Protein AF-A0A259E5F8-F1 (afdb_monomer)

Sequence (106 aa):
MSNWSGIIGVIVALVILLAALLLSRLFFERGRKWRLSNGAQTIQAEIVDAEFWAAVDASDLSFAKEDYLVCRVRMDQWLIPSGLRTEYLILEVIEHLSPPKQVPLL

pLDDT: mean 84.42, std 13.37, range [33.47, 97.38]

Structure (mmCIF, N/CA/C/O backbone):
data_AF-A0A259E5F8-F1
#
_entry.id   AF-A0A259E5F8-F1
#
loop_
_atom_site.group_PDB
_atom_site.id
_atom_site.type_symbol
_atom_site.label_atom_id
_atom_site.label_alt_id
_atom_site.label_comp_id
_atom_site.label_asym_id
_atom_site.label_entity_id
_atom_site.label_seq_id
_atom_site.pdbx_PDB_ins_code
_atom_site.Cartn_x
_atom_site.Cartn_y
_atom_site.Cartn_z
_atom_site.occupancy
_atom_site.B_iso_or_equiv
_atom_site.auth_seq_id
_atom_site.auth_comp_id
_atom_site.auth_asym_id
_atom_site.auth_atom_id
_atom_site.pdbx_PDB_model_num
ATOM 1 N N . MET A 1 1 ? -9.797 -8.165 -16.984 1.00 33.47 1 MET A N 1
ATOM 2 C CA . MET A 1 1 ? -9.108 -8.245 -18.292 1.00 33.47 1 MET A CA 1
ATOM 3 C C . MET A 1 1 ? -8.424 -6.908 -18.532 1.00 33.47 1 MET A C 1
ATOM 5 O O . MET A 1 1 ? -9.080 -5.965 -18.948 1.00 33.47 1 MET A O 1
ATOM 9 N N . SER A 1 2 ? -7.150 -6.782 -18.164 1.00 41.66 2 SER A N 1
ATOM 10 C CA . SER A 1 2 ? -6.359 -5.576 -18.415 1.00 41.66 2 SER A CA 1
ATOM 11 C C . SER A 1 2 ? -5.724 -5.683 -19.806 1.00 41.66 2 SER A C 1
ATOM 13 O O . SER A 1 2 ? -5.090 -6.678 -20.150 1.00 41.66 2 SER A O 1
ATOM 15 N N . ASN A 1 3 ? -6.013 -4.693 -20.648 1.00 38.75 3 ASN A N 1
ATOM 16 C CA . ASN A 1 3 ? -5.662 -4.664 -22.063 1.00 38.75 3 ASN A CA 1
ATOM 17 C C . ASN A 1 3 ? -4.191 -4.230 -22.219 1.00 38.75 3 ASN A C 1
ATOM 19 O O . ASN A 1 3 ? -3.894 -3.039 -22.173 1.00 38.75 3 ASN A O 1
ATOM 23 N N . TRP A 1 4 ? -3.269 -5.189 -22.359 1.00 47.28 4 TRP A N 1
ATOM 24 C CA . TRP A 1 4 ? -1.821 -4.948 -22.483 1.00 47.28 4 TRP A CA 1
ATOM 25 C C . TRP A 1 4 ? -1.302 -5.257 -23.892 1.00 47.28 4 TRP A C 1
ATOM 27 O O . TRP A 1 4 ? -0.372 -6.037 -24.077 1.00 47.28 4 TRP A O 1
ATOM 37 N N . SER A 1 5 ? -1.892 -4.654 -24.920 1.00 46.97 5 SER A N 1
ATOM 38 C CA . SER A 1 5 ? -1.321 -4.678 -26.268 1.00 46.97 5 SER A CA 1
ATOM 39 C C . SER A 1 5 ? -0.371 -3.486 -26.444 1.00 46.97 5 SER A C 1
ATOM 41 O O . SER A 1 5 ? -0.822 -2.395 -26.790 1.00 46.97 5 SER A O 1
ATOM 43 N N . GLY A 1 6 ? 0.934 -3.665 -26.192 1.00 53.84 6 GLY A N 1
ATOM 44 C CA . GLY A 1 6 ? 1.932 -2.701 -26.690 1.00 53.84 6 GLY A CA 1
ATOM 45 C C . GLY A 1 6 ? 3.254 -2.516 -25.938 1.00 53.84 6 GLY A C 1
ATOM 46 O O . GLY A 1 6 ? 4.040 -1.674 -26.361 1.00 53.84 6 GLY A O 1
ATOM 47 N N . ILE A 1 7 ? 3.551 -3.238 -24.852 1.00 56.69 7 ILE A N 1
ATOM 48 C CA . ILE A 1 7 ? 4.827 -3.030 -24.141 1.00 56.69 7 ILE A CA 1
ATOM 49 C C . ILE A 1 7 ? 5.911 -3.935 -24.738 1.00 56.69 7 ILE A C 1
ATOM 51 O O . ILE A 1 7 ? 6.041 -5.094 -24.360 1.00 56.69 7 ILE A O 1
ATOM 55 N N . ILE A 1 8 ? 6.714 -3.392 -25.658 1.00 62.53 8 ILE A N 1
ATOM 56 C CA . ILE A 1 8 ? 8.017 -3.968 -26.023 1.00 62.53 8 ILE A CA 1
ATOM 57 C C . ILE A 1 8 ? 8.983 -3.602 -24.888 1.00 62.53 8 ILE A C 1
ATOM 59 O O . ILE A 1 8 ? 9.665 -2.580 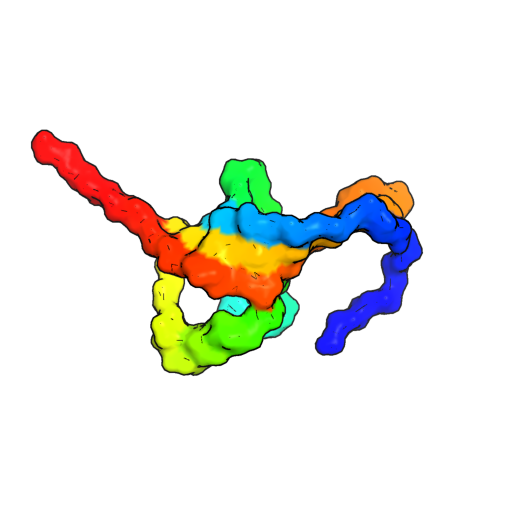-24.932 1.00 62.53 8 ILE A O 1
ATOM 63 N N . GLY A 1 9 ? 8.960 -4.377 -23.810 1.00 68.50 9 GLY A N 1
ATOM 64 C CA . GLY A 1 9 ? 9.825 -4.184 -22.650 1.00 68.50 9 GLY A CA 1
ATOM 65 C C . GLY A 1 9 ? 10.275 -5.529 -22.107 1.00 68.50 9 GLY A C 1
ATOM 66 O O . GLY A 1 9 ? 9.483 -6.468 -22.043 1.00 68.50 9 GLY A O 1
ATOM 67 N N . VAL A 1 10 ? 11.546 -5.633 -21.729 1.00 80.00 10 VAL A N 1
ATOM 68 C CA . VAL A 1 10 ? 12.090 -6.849 -21.112 1.00 80.00 10 VAL A CA 1
ATOM 69 C C . VAL A 1 10 ? 11.828 -6.766 -19.612 1.00 80.00 10 VAL A C 1
ATOM 71 O O . VAL A 1 10 ? 12.181 -5.763 -18.987 1.00 80.00 10 VAL A O 1
ATOM 74 N N . ILE A 1 11 ? 11.195 -7.795 -19.036 1.00 81.62 11 ILE A N 1
ATOM 75 C CA . ILE A 1 11 ? 11.096 -7.925 -17.575 1.00 81.62 11 ILE A CA 1
ATOM 76 C C . ILE A 1 11 ? 12.515 -8.098 -17.045 1.00 81.62 11 ILE A C 1
ATOM 78 O O . ILE A 1 11 ? 13.208 -9.038 -17.426 1.00 81.62 11 ILE A O 1
ATOM 82 N N . VAL A 1 12 ? 12.940 -7.185 -16.180 1.00 88.31 12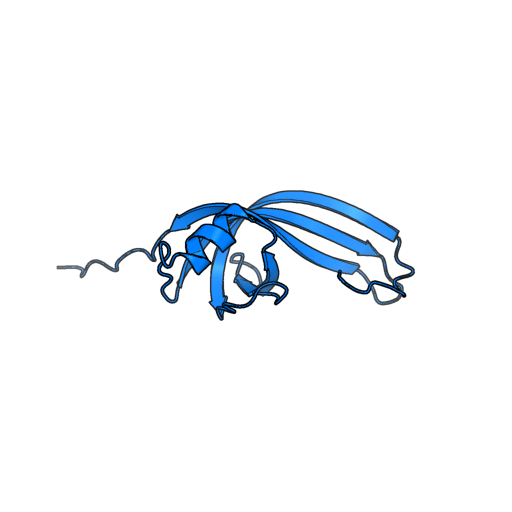 VAL A N 1
ATOM 83 C CA . VAL A 1 12 ? 14.285 -7.199 -15.590 1.00 88.31 12 VAL A CA 1
ATOM 84 C C . VAL A 1 12 ? 14.273 -7.617 -14.126 1.00 88.31 12 VAL A C 1
ATOM 86 O O . VAL A 1 12 ? 15.267 -8.154 -13.648 1.00 88.31 12 VAL A O 1
ATOM 89 N N . ALA A 1 13 ? 13.155 -7.426 -13.424 1.00 86.19 13 ALA A N 1
ATOM 90 C CA . ALA A 1 13 ? 12.974 -7.934 -12.073 1.00 86.19 13 ALA A CA 1
ATOM 91 C C . ALA A 1 13 ? 11.496 -8.211 -11.788 1.00 86.19 13 ALA A C 1
ATOM 93 O O . ALA A 1 13 ? 10.622 -7.436 -12.177 1.00 86.19 13 ALA A O 1
ATOM 94 N N . LEU A 1 14 ? 11.243 -9.304 -11.075 1.00 91.19 14 LEU A N 1
ATOM 95 C CA . LEU A 1 14 ? 9.977 -9.600 -10.416 1.00 91.19 14 LEU A CA 1
ATOM 96 C C . LEU A 1 14 ? 10.318 -9.932 -8.969 1.00 91.19 14 LEU A C 1
ATOM 98 O O . LEU A 1 14 ? 11.037 -10.896 -8.701 1.00 91.19 14 LEU A O 1
ATOM 102 N N . VAL A 1 15 ? 9.848 -9.104 -8.043 1.00 91.75 15 VAL A N 1
ATOM 103 C CA . VAL A 1 15 ? 10.157 -9.225 -6.616 1.00 91.75 15 VAL A CA 1
ATOM 104 C C . VAL A 1 15 ? 8.856 -9.300 -5.837 1.00 91.75 15 VAL A C 1
ATOM 106 O O . VAL A 1 15 ? 7.941 -8.517 -6.078 1.00 91.75 15 VAL A O 1
ATOM 109 N N . ILE A 1 16 ? 8.778 -10.230 -4.888 1.00 94.31 16 ILE A N 1
ATOM 110 C CA . ILE A 1 16 ? 7.681 -10.304 -3.924 1.00 94.31 16 ILE A CA 1
ATOM 111 C C . ILE A 1 16 ? 8.245 -9.929 -2.558 1.00 94.31 16 ILE A C 1
ATOM 113 O O . ILE A 1 16 ? 9.219 -10.530 -2.109 1.00 94.31 16 ILE A O 1
ATOM 117 N N . LEU A 1 17 ? 7.642 -8.935 -1.910 1.00 94.19 17 LEU A N 1
ATOM 118 C CA . LEU A 1 17 ? 8.061 -8.455 -0.595 1.00 94.19 17 LEU A CA 1
ATOM 119 C C . LEU A 1 17 ? 6.868 -8.201 0.329 1.00 94.19 17 LEU A C 1
ATOM 121 O O . LEU A 1 17 ? 5.738 -8.016 -0.125 1.00 94.19 17 LEU A O 1
ATOM 125 N N . LEU A 1 18 ? 7.143 -8.166 1.630 1.00 95.06 18 LEU A N 1
ATOM 126 C CA . LEU A 1 18 ? 6.217 -7.642 2.629 1.00 95.06 18 LEU A CA 1
ATOM 127 C C . LEU A 1 18 ? 6.462 -6.143 2.793 1.00 95.06 18 LEU A C 1
ATOM 129 O O . LEU A 1 18 ? 7.607 -5.722 2.957 1.00 95.06 18 LEU A O 1
ATOM 133 N N . ALA A 1 19 ? 5.400 -5.342 2.746 1.00 93.31 19 ALA A N 1
ATOM 134 C CA . ALA A 1 19 ? 5.488 -3.894 2.899 1.00 93.31 19 ALA A CA 1
ATOM 135 C C . ALA A 1 19 ? 4.332 -3.351 3.739 1.00 93.31 19 ALA A C 1
ATOM 137 O O . ALA A 1 19 ? 3.189 -3.754 3.544 1.00 93.31 19 ALA A O 1
ATOM 138 N N . ALA A 1 20 ? 4.631 -2.391 4.616 1.00 93.06 20 ALA A N 1
ATOM 139 C CA . ALA A 1 20 ? 3.625 -1.542 5.242 1.00 93.06 20 ALA A CA 1
ATOM 140 C C . ALA A 1 20 ? 3.375 -0.316 4.351 1.00 93.06 20 ALA A C 1
ATOM 142 O O . ALA A 1 20 ? 4.309 0.409 3.997 1.00 93.06 20 ALA A O 1
ATOM 143 N N . LEU A 1 21 ? 2.121 -0.104 3.964 1.00 90.31 21 LEU A N 1
ATOM 144 C CA . LEU A 1 21 ? 1.707 0.910 3.004 1.00 90.31 21 LEU A CA 1
ATOM 145 C C . LEU A 1 21 ? 0.691 1.858 3.635 1.00 90.31 21 LEU A C 1
ATOM 147 O O . LEU A 1 21 ? -0.401 1.446 4.012 1.00 90.31 21 LEU A O 1
ATOM 151 N N . LEU A 1 22 ? 1.044 3.138 3.707 1.00 90.19 22 LEU A N 1
ATOM 152 C CA . LEU A 1 22 ? 0.173 4.198 4.202 1.00 90.19 22 LEU A CA 1
ATOM 153 C C . LEU A 1 22 ? -0.886 4.559 3.155 1.00 90.19 22 LEU A C 1
ATOM 155 O O . LEU A 1 22 ? -0.565 4.853 1.995 1.00 90.19 22 LEU A O 1
ATOM 159 N N . LEU A 1 23 ? -2.143 4.609 3.580 1.00 85.19 23 LEU A N 1
ATOM 160 C CA . LEU A 1 23 ? -3.280 4.980 2.748 1.00 85.19 23 LEU A CA 1
ATOM 161 C C . LEU A 1 23 ? -3.338 6.503 2.552 1.00 85.19 23 LEU A C 1
ATOM 163 O O . LEU A 1 23 ? -3.570 7.262 3.491 1.00 85.19 23 LEU A O 1
ATOM 167 N N . SER A 1 24 ? -3.141 6.961 1.307 1.00 78.25 24 SER A N 1
ATOM 168 C CA . SER A 1 24 ? -3.168 8.399 0.971 1.00 78.25 24 SER A CA 1
ATOM 169 C C . SER A 1 24 ? -4.418 8.834 0.201 1.00 78.25 24 SER A C 1
ATOM 171 O O . SER A 1 24 ? -4.905 9.949 0.386 1.00 78.25 24 SER A O 1
ATOM 173 N N . ARG A 1 25 ? -4.965 7.966 -0.663 1.00 74.81 25 ARG A N 1
ATOM 174 C CA . ARG A 1 25 ? -6.261 8.174 -1.320 1.00 74.81 25 ARG A CA 1
ATOM 175 C C . ARG A 1 25 ? -6.909 6.833 -1.640 1.00 74.81 25 ARG A C 1
ATOM 177 O O . ARG A 1 25 ? -6.325 6.022 -2.359 1.00 74.81 25 ARG A O 1
ATOM 184 N N . LEU A 1 26 ? -8.118 6.651 -1.120 1.00 70.50 26 LEU A N 1
ATOM 185 C CA . LEU A 1 26 ? -8.912 5.437 -1.269 1.00 70.50 26 LEU A CA 1
ATOM 186 C C . LEU A 1 26 ? -9.685 5.469 -2.589 1.00 70.50 26 LEU A C 1
ATOM 188 O O . LEU A 1 26 ? -10.267 6.494 -2.955 1.00 70.50 26 LEU A O 1
ATOM 192 N N . PHE A 1 27 ? -9.694 4.338 -3.286 1.00 72.00 27 PHE A N 1
ATOM 193 C CA . PHE A 1 27 ? -10.567 4.091 -4.427 1.00 72.00 27 PHE A CA 1
ATOM 194 C C . PHE A 1 27 ? -11.323 2.792 -4.159 1.00 72.00 27 PHE A C 1
ATOM 196 O O . PHE A 1 27 ? -10.798 1.707 -4.387 1.00 72.00 27 PHE A O 1
ATOM 203 N N . PHE A 1 28 ? -12.558 2.902 -3.678 1.00 68.88 28 PHE A N 1
ATOM 204 C CA . PHE A 1 28 ? -13.441 1.760 -3.420 1.00 68.88 28 PHE A CA 1
ATOM 205 C C . PHE A 1 28 ? -14.062 1.226 -4.719 1.00 68.88 28 PHE A C 1
ATOM 207 O O . PHE A 1 28 ? -15.274 1.163 -4.874 1.00 68.88 28 PHE A O 1
ATOM 214 N N . GLU A 1 29 ? -13.218 0.919 -5.702 1.00 75.19 29 GLU A N 1
ATOM 215 C CA . GLU A 1 29 ? -13.629 0.370 -6.9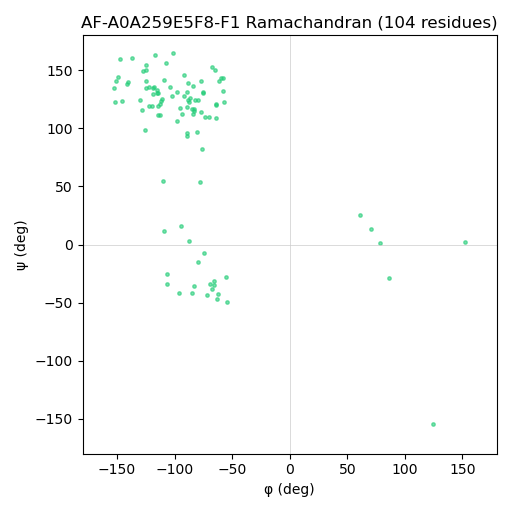90 1.00 75.19 29 GLU A CA 1
ATOM 216 C C . GLU A 1 29 ? -12.550 -0.593 -7.485 1.00 75.19 29 GLU A C 1
ATOM 218 O O . GLU A 1 29 ? -11.375 -0.225 -7.613 1.00 75.19 29 GLU A O 1
ATOM 223 N N . ARG A 1 30 ? -12.954 -1.837 -7.759 1.00 76.69 30 ARG A N 1
ATOM 224 C CA . ARG A 1 30 ? -12.057 -2.879 -8.267 1.00 76.69 30 ARG A CA 1
ATOM 225 C C . ARG A 1 30 ? -11.433 -2.447 -9.599 1.00 76.69 30 ARG A C 1
ATOM 227 O O . ARG A 1 30 ? -12.078 -1.804 -10.424 1.00 76.69 30 ARG A O 1
ATOM 234 N N . GLY A 1 31 ? -10.171 -2.811 -9.818 1.00 77.38 31 GLY A N 1
ATOM 235 C CA . GLY A 1 31 ? -9.436 -2.479 -11.044 1.00 77.38 31 GLY A CA 1
ATOM 236 C C . GLY A 1 31 ? -8.904 -1.042 -11.113 1.00 77.38 31 GLY A C 1
ATOM 237 O O . GLY A 1 31 ? -8.264 -0.674 -12.099 1.00 77.38 31 GLY A O 1
ATOM 238 N N . ARG A 1 32 ? -9.117 -0.217 -10.076 1.00 85.44 32 ARG A N 1
ATOM 239 C CA . ARG A 1 32 ? -8.437 1.078 -9.940 1.00 85.44 32 ARG A CA 1
ATOM 240 C C . ARG A 1 32 ? -7.157 0.944 -9.128 1.00 85.44 32 ARG A C 1
ATOM 242 O O . ARG A 1 32 ? -7.083 0.185 -8.165 1.00 85.44 32 ARG A O 1
ATOM 249 N N . LYS A 1 33 ? -6.149 1.739 -9.493 1.00 88.12 33 LYS A N 1
ATOM 250 C CA . LYS A 1 33 ? -4.902 1.824 -8.730 1.00 88.12 33 LYS A CA 1
ATOM 251 C C . LYS A 1 33 ? -5.082 2.725 -7.512 1.00 88.12 33 LYS A C 1
ATOM 253 O O . LYS A 1 33 ? -5.445 3.895 -7.631 1.00 88.12 33 LYS A O 1
ATOM 258 N N . TRP A 1 34 ? -4.786 2.170 -6.350 1.00 90.06 34 TRP A N 1
ATOM 259 C CA . TRP A 1 34 ? -4.755 2.849 -5.068 1.00 90.06 34 TRP A CA 1
ATOM 260 C C . TRP A 1 34 ? -3.482 3.664 -4.948 1.00 90.06 34 TRP A C 1
ATOM 262 O O . TRP A 1 34 ? -2.409 3.228 -5.370 1.00 90.06 34 TRP A O 1
ATOM 272 N N . ARG A 1 35 ? -3.600 4.857 -4.361 1.00 90.62 35 ARG A N 1
ATOM 273 C CA . ARG A 1 35 ? -2.443 5.698 -4.071 1.00 90.62 35 ARG A CA 1
ATOM 274 C C . ARG A 1 35 ? -1.972 5.421 -2.651 1.00 90.62 35 ARG A C 1
ATOM 276 O O . ARG A 1 35 ? -2.645 5.784 -1.683 1.00 90.62 35 ARG A O 1
ATOM 283 N N . LEU A 1 36 ? -0.798 4.822 -2.544 1.00 91.06 36 LEU A N 1
ATOM 284 C CA . LEU A 1 36 ? -0.222 4.350 -1.290 1.00 91.06 36 LEU A CA 1
ATOM 285 C C . LEU A 1 36 ? 1.164 4.954 -1.103 1.00 91.06 36 LEU A C 1
ATOM 287 O O . LEU A 1 36 ? 1.815 5.289 -2.086 1.00 91.06 36 LEU A O 1
ATOM 291 N N . SER A 1 37 ? 1.634 5.089 0.130 1.00 91.56 37 SER A N 1
ATOM 292 C CA . SER A 1 37 ? 3.018 5.480 0.411 1.00 91.56 37 SER A CA 1
ATOM 293 C C . SER A 1 37 ? 3.748 4.347 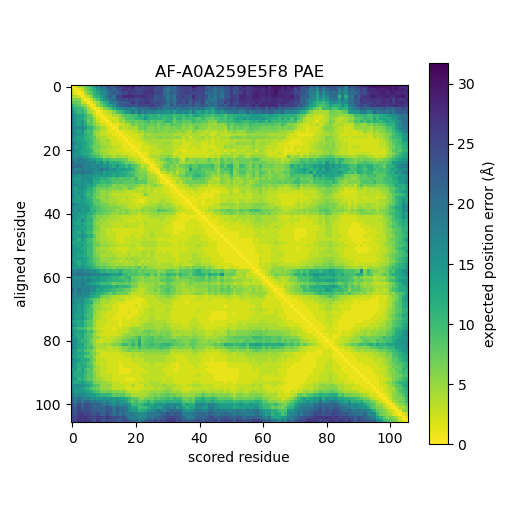1.113 1.00 91.56 37 SER A C 1
ATOM 295 O O . SER A 1 37 ? 3.239 3.791 2.078 1.00 91.56 37 SER A O 1
ATOM 297 N N . ASN A 1 38 ? 4.953 4.023 0.649 1.00 88.50 38 ASN A N 1
ATOM 298 C CA . ASN A 1 38 ? 5.84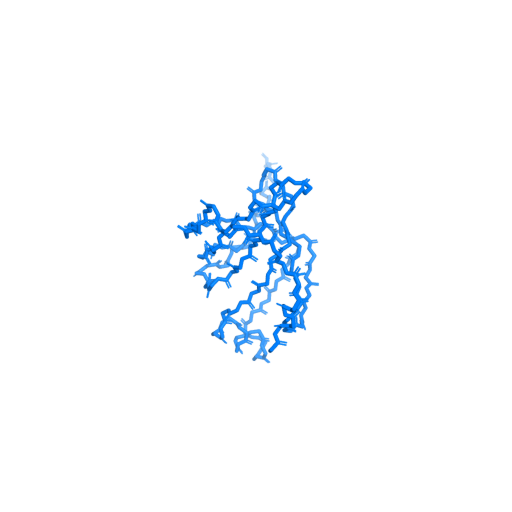6 3.074 1.321 1.00 88.50 38 ASN A CA 1
ATOM 299 C C . ASN A 1 38 ? 6.855 3.778 2.253 1.00 88.50 38 ASN A C 1
ATOM 301 O O . ASN A 1 38 ? 7.893 3.212 2.583 1.00 88.50 38 ASN A O 1
ATOM 305 N N . GLY A 1 39 ? 6.602 5.046 2.597 1.00 86.00 39 GLY A N 1
ATOM 306 C CA . GLY A 1 39 ? 7.490 5.893 3.400 1.00 86.00 39 GLY A CA 1
ATOM 307 C C . GLY A 1 39 ? 8.563 6.632 2.593 1.00 86.00 39 GLY A C 1
ATOM 308 O O . GLY A 1 39 ? 8.935 7.739 2.967 1.00 86.00 39 GLY A O 1
ATOM 309 N N . ALA A 1 40 ? 9.012 6.081 1.462 1.00 87.19 40 ALA A N 1
ATOM 310 C CA . ALA A 1 40 ? 9.986 6.733 0.581 1.00 87.19 40 ALA A CA 1
ATOM 311 C C . ALA A 1 40 ? 9.318 7.477 -0.582 1.00 87.19 40 ALA A C 1
ATOM 313 O O . ALA A 1 40 ? 9.720 8.579 -0.947 1.00 87.19 40 ALA A O 1
ATOM 314 N N . GLN A 1 41 ? 8.293 6.872 -1.179 1.00 90.12 41 GLN A N 1
ATOM 315 C CA . GLN A 1 41 ? 7.585 7.424 -2.325 1.00 90.12 41 GLN A CA 1
ATOM 316 C C . GLN A 1 41 ? 6.111 7.035 -2.318 1.00 90.12 41 GLN A C 1
ATOM 318 O O . GLN A 1 41 ? 5.690 6.050 -1.709 1.00 90.12 41 GLN A O 1
ATOM 323 N N . THR A 1 42 ? 5.326 7.810 -3.062 1.00 91.69 42 THR A N 1
ATOM 324 C CA . THR A 1 42 ? 3.951 7.441 -3.379 1.00 91.69 42 THR A CA 1
ATOM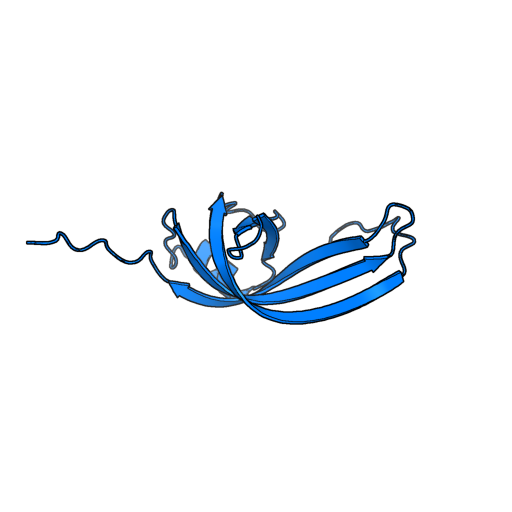 325 C C . THR A 1 42 ? 3.938 6.474 -4.559 1.00 91.69 42 THR A C 1
ATOM 327 O O . THR A 1 42 ? 4.431 6.798 -5.637 1.00 91.69 42 THR A O 1
ATOM 330 N N . ILE A 1 43 ? 3.325 5.312 -4.370 1.00 92.56 43 ILE A N 1
ATOM 331 C CA . ILE A 1 43 ? 3.113 4.293 -5.392 1.00 92.56 43 ILE A CA 1
ATOM 332 C C . ILE A 1 43 ? 1.643 4.241 -5.814 1.00 92.56 43 ILE A C 1
ATOM 334 O O . ILE A 1 43 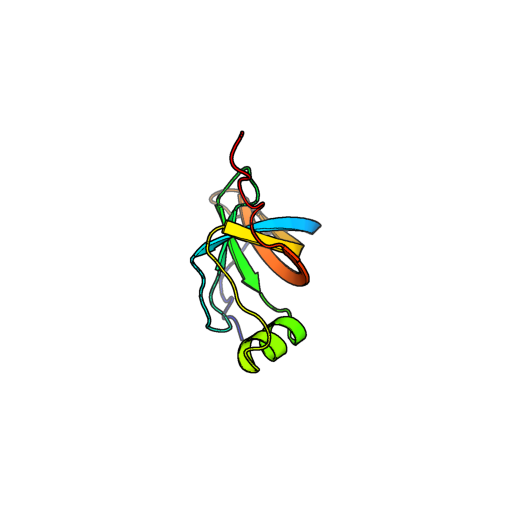? 0.736 4.639 -5.078 1.00 92.56 43 ILE A O 1
ATOM 338 N N . GLN A 1 44 ? 1.414 3.735 -7.022 1.00 92.12 44 GLN A N 1
ATOM 339 C CA . GLN A 1 44 ? 0.087 3.401 -7.526 1.00 92.12 44 GLN A CA 1
ATOM 340 C C . GLN A 1 44 ? 0.015 1.889 -7.710 1.00 92.12 44 GLN A C 1
ATOM 342 O O . GLN A 1 44 ? 0.692 1.356 -8.591 1.00 92.12 44 GLN A O 1
ATOM 347 N N . ALA A 1 45 ? -0.782 1.216 -6.885 1.00 92.94 45 ALA A N 1
ATOM 348 C CA . ALA A 1 45 ? -0.885 -0.240 -6.874 1.00 92.94 45 ALA A CA 1
ATOM 349 C C . ALA A 1 45 ? -2.335 -0.688 -7.050 1.00 92.94 45 ALA A C 1
ATOM 351 O O . ALA A 1 45 ? -3.245 -0.077 -6.501 1.00 92.94 45 ALA A O 1
ATOM 352 N N . GLU A 1 46 ? -2.561 -1.749 -7.815 1.00 93.19 46 GLU A N 1
ATOM 353 C CA . GLU A 1 46 ? -3.859 -2.428 -7.849 1.00 93.19 46 GLU A CA 1
ATOM 354 C C . GLU A 1 46 ? -3.890 -3.505 -6.756 1.00 93.19 46 GLU A C 1
ATOM 356 O O . GLU A 1 46 ? -2.888 -4.187 -6.534 1.00 93.19 46 GLU A O 1
ATOM 361 N N . ILE A 1 47 ? -5.023 -3.641 -6.064 1.00 93.12 47 ILE A N 1
ATOM 362 C CA . ILE A 1 47 ? -5.260 -4.720 -5.099 1.00 93.12 47 ILE A CA 1
ATOM 363 C C . ILE A 1 47 ? -6.000 -5.837 -5.828 1.00 93.12 47 ILE A C 1
ATOM 365 O O . ILE A 1 47 ? -7.117 -5.622 -6.298 1.00 93.12 47 ILE A O 1
ATOM 369 N N . VAL A 1 48 ? -5.386 -7.017 -5.923 1.00 94.88 48 VAL A N 1
ATOM 370 C CA . VAL A 1 48 ? -5.982 -8.213 -6.556 1.00 94.88 48 VAL A CA 1
ATOM 371 C C . VAL A 1 48 ? -6.352 -9.299 -5.546 1.00 94.88 48 VAL A C 1
ATOM 373 O O . VAL A 1 48 ? -6.672 -10.420 -5.931 1.00 94.88 48 VAL A O 1
ATOM 376 N N . ASP A 1 49 ? -6.331 -8.955 -4.262 1.00 95.12 49 ASP A N 1
ATOM 377 C CA . ASP A 1 49 ? -6.745 -9.818 -3.162 1.00 95.12 49 ASP A CA 1
ATOM 378 C C . ASP A 1 49 ? -8.276 -9.959 -3.130 1.00 95.12 49 ASP A C 1
ATOM 380 O O . ASP A 1 49 ? -9.008 -9.012 -2.830 1.00 95.12 49 ASP A O 1
ATOM 384 N N . ALA A 1 50 ? -8.767 -11.147 -3.480 1.00 93.69 50 ALA A N 1
ATOM 385 C CA . ALA A 1 50 ? -10.195 -11.429 -3.543 1.00 93.69 50 ALA A CA 1
ATOM 386 C C . ALA A 1 50 ? -10.866 -11.451 -2.160 1.00 93.69 50 ALA A C 1
ATOM 388 O O . ALA A 1 50 ? -12.027 -11.049 -2.061 1.00 93.69 50 ALA A O 1
ATOM 389 N N . GLU A 1 51 ? -10.160 -11.897 -1.118 1.00 93.06 51 GLU A N 1
ATOM 390 C CA . GLU A 1 51 ? -10.690 -11.968 0.248 1.00 93.06 51 GLU A CA 1
ATOM 391 C C . GLU A 1 51 ? -10.829 -10.564 0.832 1.00 93.06 51 GLU A C 1
ATOM 393 O O . GLU A 1 51 ? -11.888 -10.214 1.356 1.00 93.06 51 GLU A O 1
ATOM 398 N N . PHE A 1 52 ? -9.816 -9.717 0.625 1.00 91.94 52 PHE A N 1
ATOM 399 C CA . PHE A 1 52 ? -9.885 -8.302 0.984 1.00 91.94 52 PHE A CA 1
ATOM 400 C C . PHE A 1 52 ? -11.097 -7.617 0.349 1.00 91.94 52 PHE A C 1
ATOM 402 O O . PHE A 1 52 ? -11.871 -6.953 1.036 1.00 91.94 52 PHE A O 1
ATOM 409 N N . TRP A 1 53 ? -11.306 -7.796 -0.960 1.00 90.94 53 TRP A N 1
ATOM 410 C CA . TRP A 1 53 ? -12.452 -7.184 -1.633 1.00 90.94 53 TRP A CA 1
ATOM 411 C C . TRP A 1 53 ? -13.792 -7.737 -1.147 1.00 90.94 53 TRP A C 1
ATOM 413 O O . TRP A 1 53 ? -14.745 -6.970 -1.059 1.00 90.94 53 TRP A O 1
ATOM 423 N N . ALA A 1 54 ? -13.877 -9.026 -0.809 1.00 91.50 54 ALA A N 1
ATOM 424 C CA . ALA A 1 54 ? -15.088 -9.592 -0.222 1.00 91.50 54 ALA A CA 1
ATOM 425 C C . ALA A 1 54 ? -15.423 -8.935 1.129 1.00 91.50 54 ALA A C 1
ATOM 427 O O . ALA A 1 54 ? -16.577 -8.579 1.355 1.00 91.50 54 ALA A O 1
ATOM 428 N N . ALA A 1 55 ? -14.421 -8.703 1.982 1.00 89.31 55 ALA A N 1
ATOM 429 C CA . ALA A 1 55 ? -14.596 -8.017 3.263 1.00 89.31 55 ALA A CA 1
ATOM 430 C C . ALA A 1 55 ? -14.965 -6.528 3.095 1.00 89.31 55 ALA A C 1
ATOM 432 O O . ALA A 1 55 ? -15.808 -6.006 3.824 1.00 89.31 55 ALA A O 1
ATOM 433 N N . VAL A 1 56 ? -14.385 -5.840 2.102 1.00 87.69 56 VAL A N 1
ATOM 434 C CA . VAL A 1 56 ? -14.779 -4.463 1.749 1.00 87.69 56 VAL A CA 1
ATOM 435 C C . VAL A 1 56 ? -16.231 -4.411 1.268 1.00 87.69 56 VAL A C 1
ATOM 437 O O . VAL A 1 56 ? -16.992 -3.568 1.736 1.00 87.69 56 VAL A O 1
ATOM 440 N N . ASP A 1 57 ? -16.632 -5.316 0.371 1.00 87.56 57 ASP A N 1
ATOM 441 C CA . ASP A 1 57 ? -17.993 -5.360 -0.179 1.00 87.56 57 ASP A CA 1
ATOM 442 C C . ASP A 1 57 ? -19.036 -5.713 0.899 1.00 87.56 57 ASP A C 1
ATOM 444 O O . ASP A 1 57 ? -20.164 -5.219 0.858 1.00 87.56 57 ASP A O 1
ATOM 448 N N . ALA A 1 58 ? -18.651 -6.514 1.897 1.00 89.50 58 ALA A N 1
ATOM 449 C CA . ALA A 1 58 ? -19.463 -6.819 3.075 1.00 89.50 58 ALA A CA 1
ATOM 450 C C . ALA A 1 58 ? -19.539 -5.664 4.095 1.00 89.50 58 ALA A C 1
ATOM 452 O O . ALA A 1 58 ? -20.343 -5.725 5.020 1.00 89.50 58 ALA A O 1
ATOM 453 N N . SER A 1 59 ? -18.764 -4.586 3.909 1.00 82.56 59 SER A N 1
ATOM 454 C CA . SER A 1 59 ? -18.587 -3.496 4.886 1.00 82.56 59 SER A CA 1
ATOM 455 C C . SER A 1 59 ? -17.978 -3.940 6.226 1.00 82.56 59 SER A C 1
ATOM 457 O O . SER A 1 59 ? -18.160 -3.267 7.239 1.00 82.56 59 SER A O 1
ATOM 459 N N . ASP A 1 60 ? -17.213 -5.035 6.228 1.00 81.88 60 ASP A N 1
ATOM 460 C CA . ASP A 1 60 ? -16.528 -5.564 7.418 1.00 81.88 60 ASP A CA 1
ATOM 461 C C . ASP A 1 60 ? -15.232 -4.797 7.742 1.00 81.88 60 ASP A C 1
ATOM 463 O O . ASP A 1 60 ? -14.687 -4.904 8.841 1.00 81.88 60 ASP A O 1
ATOM 467 N N . LEU A 1 61 ? -14.736 -3.999 6.791 1.00 79.81 61 LEU A N 1
ATOM 468 C CA . LEU A 1 61 ? -13.530 -3.184 6.930 1.00 79.81 61 LEU A CA 1
ATOM 469 C C . LEU A 1 61 ? -13.870 -1.693 6.866 1.00 79.81 61 LEU A C 1
ATOM 471 O O . LEU A 1 61 ? -14.524 -1.223 5.935 1.00 79.81 61 LEU A O 1
ATOM 475 N N . SER A 1 62 ? -13.365 -0.928 7.833 1.00 78.81 62 SER A N 1
ATOM 476 C CA . SER A 1 62 ? -13.496 0.531 7.883 1.00 78.81 62 SER A CA 1
ATOM 477 C C . SER A 1 62 ? -12.117 1.171 7.859 1.00 78.81 62 SER A C 1
ATOM 479 O O . SER A 1 62 ? -11.352 0.979 8.796 1.00 78.81 62 SER A O 1
ATOM 481 N N . PHE A 1 63 ? -11.831 1.991 6.847 1.00 83.12 63 PHE A N 1
ATOM 482 C CA . PHE A 1 63 ? -10.545 2.681 6.713 1.00 83.12 63 PHE A CA 1
ATOM 483 C C . PHE A 1 63 ? -10.648 4.158 7.097 1.00 83.12 63 PHE A C 1
ATOM 485 O O . PHE A 1 63 ? -11.550 4.871 6.650 1.00 83.12 63 PHE A O 1
ATOM 492 N N . ALA A 1 64 ? -9.678 4.637 7.863 1.00 81.56 64 ALA A N 1
ATOM 493 C CA . ALA A 1 64 ? -9.429 6.040 8.126 1.00 81.56 64 ALA A CA 1
ATOM 494 C C . ALA A 1 64 ? -8.263 6.567 7.276 1.00 81.56 64 ALA A C 1
ATOM 496 O O . ALA A 1 64 ? -7.464 5.833 6.686 1.00 81.56 64 ALA A O 1
ATOM 497 N N . LYS A 1 65 ? -8.159 7.896 7.207 1.00 74.62 65 LYS A N 1
ATOM 498 C CA . LYS A 1 65 ? -6.953 8.543 6.692 1.00 74.62 65 LYS A CA 1
ATOM 499 C C . LYS A 1 65 ? -5.773 8.149 7.590 1.00 74.62 65 LYS A C 1
ATOM 501 O O . LYS A 1 65 ? -5.931 8.121 8.804 1.00 74.62 65 LYS A O 1
ATOM 506 N N . GLU A 1 66 ? -4.613 7.908 6.980 1.00 83.38 66 GLU A N 1
ATOM 507 C CA . GLU A 1 66 ? -3.368 7.527 7.668 1.00 83.38 66 GLU A CA 1
ATOM 508 C C . GLU A 1 66 ? -3.343 6.113 8.278 1.00 83.38 66 GLU A C 1
ATOM 510 O O . GLU A 1 66 ? -2.410 5.769 9.001 1.00 83.38 66 GLU A O 1
ATOM 515 N N . ASP A 1 67 ? -4.302 5.260 7.915 1.00 90.12 67 ASP A N 1
ATOM 516 C CA . ASP A 1 67 ? -4.205 3.820 8.150 1.00 90.12 67 ASP A CA 1
ATOM 517 C C . ASP A 1 67 ? -3.056 3.194 7.342 1.00 90.12 67 ASP A C 1
ATOM 519 O O . ASP A 1 67 ? -2.741 3.624 6.223 1.00 90.12 67 ASP A O 1
ATOM 523 N N . TYR A 1 68 ? -2.472 2.126 7.886 1.00 91.50 68 TYR A N 1
ATOM 524 C CA . TYR A 1 68 ? -1.471 1.307 7.212 1.00 91.50 68 TYR A CA 1
ATOM 525 C C . TYR A 1 68 ? -2.044 -0.056 6.837 1.00 91.50 68 TYR A C 1
ATOM 527 O O . TYR A 1 68 ? -2.766 -0.681 7.611 1.00 91.50 68 TYR A O 1
ATOM 535 N N . LEU A 1 69 ? -1.654 -0.545 5.663 1.00 93.38 69 LEU A N 1
ATOM 536 C CA . LEU A 1 69 ? -1.878 -1.923 5.242 1.00 93.38 69 LEU A CA 1
ATOM 537 C C . LEU A 1 69 ? -0.541 -2.652 5.172 1.00 93.38 69 LEU A C 1
ATOM 539 O O . LEU A 1 69 ? 0.364 -2.219 4.456 1.00 93.38 69 LEU A O 1
ATOM 543 N N . VAL A 1 70 ? -0.414 -3.755 5.901 1.00 94.62 70 VAL A N 1
ATOM 544 C CA . VAL A 1 70 ? 0.686 -4.700 5.722 1.00 94.62 70 VAL A CA 1
ATOM 545 C C . VAL A 1 70 ? 0.286 -5.643 4.601 1.00 94.62 70 VAL A C 1
ATOM 547 O O . VAL A 1 70 ? -0.694 -6.373 4.713 1.00 94.62 70 VAL A O 1
ATOM 550 N N . CYS A 1 71 ? 1.037 -5.620 3.507 1.00 96.38 71 CYS A N 1
ATOM 551 C CA . CYS A 1 71 ? 0.679 -6.322 2.284 1.00 96.38 71 CYS A CA 1
ATOM 552 C C . CYS A 1 71 ? 1.814 -7.209 1.787 1.00 96.38 71 CYS A C 1
ATOM 554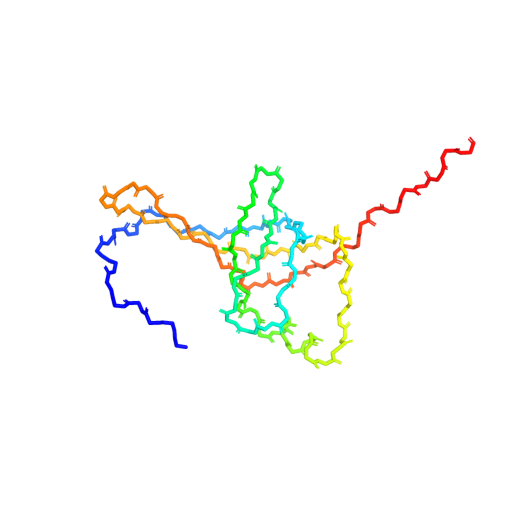 O O . CYS A 1 71 ? 2.993 -6.852 1.887 1.00 96.38 71 CYS A O 1
ATOM 556 N N . ARG A 1 72 ? 1.450 -8.311 1.126 1.00 97.38 72 ARG A N 1
ATOM 557 C CA . ARG A 1 72 ? 2.340 -8.986 0.181 1.00 97.38 72 ARG A CA 1
ATOM 558 C C . ARG A 1 72 ? 2.244 -8.275 -1.165 1.00 97.38 72 ARG A C 1
ATOM 560 O O . ARG A 1 72 ? 1.196 -8.271 -1.810 1.00 97.38 72 ARG A O 1
ATOM 567 N N . VAL A 1 73 ? 3.344 -7.665 -1.590 1.00 96.12 73 VAL A N 1
ATOM 568 C CA . VAL A 1 73 ? 3.408 -6.820 -2.786 1.00 96.12 73 VAL A CA 1
ATOM 569 C C . VAL A 1 73 ? 4.302 -7.470 -3.828 1.00 96.12 73 VAL A C 1
ATOM 571 O O . VAL A 1 73 ? 5.440 -7.832 -3.531 1.00 96.12 73 VAL A O 1
ATOM 574 N N . ARG A 1 74 ? 3.805 -7.576 -5.061 1.00 96.06 74 ARG A N 1
ATOM 575 C CA . ARG A 1 74 ? 4.615 -7.867 -6.242 1.00 96.06 74 ARG A CA 1
ATOM 576 C C . ARG A 1 74 ? 5.058 -6.563 -6.888 1.00 96.06 74 ARG A C 1
ATOM 578 O O . ARG A 1 74 ? 4.234 -5.697 -7.176 1.00 96.06 74 ARG A O 1
ATOM 585 N N . MET A 1 75 ? 6.356 -6.444 -7.112 1.00 94.81 75 MET A N 1
ATOM 586 C CA . MET A 1 75 ? 6.993 -5.353 -7.828 1.00 94.81 75 MET A CA 1
ATOM 587 C C . MET A 1 75 ? 7.559 -5.909 -9.130 1.00 94.81 75 MET A C 1
ATOM 589 O O . MET A 1 75 ? 8.510 -6.692 -9.116 1.00 94.81 75 MET A O 1
ATOM 593 N N . ASP A 1 76 ? 6.965 -5.490 -10.239 1.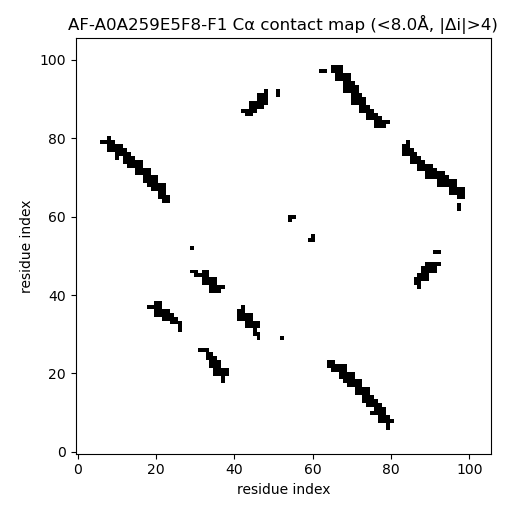00 93.12 76 ASP A N 1
ATOM 594 C CA . ASP A 1 76 ? 7.398 -5.858 -11.579 1.00 93.12 76 ASP A CA 1
ATOM 595 C C . ASP A 1 76 ? 8.178 -4.675 -12.168 1.00 93.12 76 ASP A C 1
ATOM 597 O O . ASP A 1 76 ? 7.713 -3.531 -12.147 1.00 93.12 76 ASP A O 1
ATOM 601 N N . GLN A 1 77 ? 9.387 -4.928 -12.665 1.00 92.75 77 GLN A N 1
ATOM 602 C CA . GLN A 1 77 ? 10.221 -3.921 -13.313 1.00 92.75 77 GLN A CA 1
ATOM 603 C C . GLN A 1 77 ? 10.505 -4.309 -14.757 1.00 92.75 77 GLN A C 1
ATOM 605 O O . GLN A 1 77 ? 10.987 -5.408 -15.042 1.00 92.75 77 GLN A O 1
ATOM 610 N N . TRP A 1 78 ? 10.265 -3.368 -15.665 1.00 92.75 78 TRP A N 1
ATOM 611 C CA . TRP A 1 78 ? 10.550 -3.506 -17.086 1.00 92.75 78 TRP A CA 1
ATOM 612 C C . TRP A 1 78 ? 11.552 -2.458 -17.521 1.00 92.75 78 TRP A C 1
ATOM 614 O O . TRP A 1 78 ? 11.390 -1.267 -17.236 1.00 92.75 78 TRP A O 1
ATOM 624 N N . LEU A 1 79 ? 12.540 -2.895 -18.292 1.00 89.56 79 LEU A N 1
ATOM 625 C CA . LEU A 1 79 ? 13.347 -1.983 -19.078 1.00 89.56 79 LEU A CA 1
ATOM 626 C C . LEU A 1 79 ? 12.598 -1.681 -20.378 1.00 89.56 79 LEU A C 1
ATOM 628 O O . LEU A 1 79 ? 12.341 -2.578 -21.183 1.00 89.56 79 LEU A O 1
ATOM 632 N N . ILE A 1 80 ? 12.230 -0.416 -20.558 1.00 91.75 80 ILE A N 1
ATOM 633 C CA . ILE A 1 80 ? 11.602 0.118 -21.770 1.00 91.75 80 ILE A CA 1
ATOM 634 C C . ILE A 1 80 ? 12.531 1.166 -22.400 1.00 91.75 80 ILE A C 1
ATOM 636 O O . ILE A 1 80 ? 13.426 1.670 -21.718 1.00 91.75 80 ILE A O 1
ATOM 640 N N . PRO A 1 81 ? 12.340 1.552 -23.677 1.00 90.31 81 PRO A N 1
ATOM 641 C CA . PRO A 1 81 ? 13.222 2.526 -24.330 1.00 90.31 81 PRO A CA 1
ATOM 642 C C . PRO A 1 81 ? 13.355 3.864 -23.583 1.00 90.31 81 PRO A C 1
ATOM 644 O O . PRO A 1 81 ? 14.391 4.513 -23.667 1.00 90.31 81 PRO A O 1
ATOM 647 N N . SER A 1 82 ? 12.329 4.270 -22.826 1.00 89.94 82 SER A N 1
ATOM 648 C CA . SER A 1 82 ? 12.327 5.504 -22.032 1.00 89.94 82 SER A CA 1
ATOM 649 C C . SER A 1 82 ? 12.904 5.355 -20.615 1.00 89.94 82 SER A C 1
ATOM 651 O O . SER A 1 82 ? 12.845 6.311 -19.845 1.00 89.94 82 SER A O 1
ATOM 653 N N . GLY A 1 83 ? 13.412 4.177 -20.238 1.00 90.12 83 GLY A N 1
ATOM 654 C CA . GLY A 1 83 ? 14.011 3.913 -18.928 1.00 90.12 83 GLY A CA 1
ATOM 655 C C . GLY A 1 83 ? 13.374 2.742 -18.177 1.00 90.12 83 GLY A C 1
ATOM 656 O O . GLY A 1 83 ? 12.821 1.818 -18.770 1.00 90.12 83 GLY A O 1
ATOM 657 N N . LEU A 1 84 ? 13.472 2.770 -16.847 1.00 91.81 84 LEU A N 1
ATOM 658 C CA . LEU A 1 84 ? 12.933 1.723 -15.981 1.00 91.81 84 LEU A CA 1
ATOM 659 C C . LEU A 1 84 ? 11.485 2.041 -15.600 1.00 91.81 84 LEU A C 1
ATOM 661 O O . LEU A 1 84 ? 11.207 3.043 -14.942 1.00 91.81 84 LEU A O 1
ATOM 665 N N . ARG A 1 85 ? 10.557 1.166 -15.979 1.00 91.88 85 ARG A N 1
ATOM 666 C CA . ARG A 1 85 ? 9.165 1.210 -15.527 1.00 91.88 85 ARG A CA 1
ATOM 667 C C . ARG A 1 85 ? 8.995 0.232 -14.378 1.00 91.88 85 ARG A C 1
ATOM 669 O O . ARG A 1 85 ? 9.397 -0.917 -14.495 1.00 91.88 85 ARG A O 1
ATOM 676 N N . THR A 1 86 ? 8.379 0.680 -13.290 1.00 92.38 86 THR A N 1
ATOM 677 C CA . THR A 1 86 ? 8.016 -0.179 -12.157 1.00 92.38 86 THR A CA 1
ATOM 678 C C . THR A 1 86 ? 6.504 -0.181 -11.988 1.00 92.38 86 THR A C 1
ATOM 680 O O . THR A 1 86 ? 5.879 0.879 -12.027 1.00 92.38 86 THR A O 1
ATOM 683 N N . GLU A 1 87 ? 5.921 -1.353 -11.770 1.00 92.19 87 GLU A N 1
ATOM 684 C CA . GLU A 1 87 ? 4.525 -1.508 -11.372 1.00 92.19 87 GLU A CA 1
ATOM 685 C C . GLU A 1 87 ? 4.416 -2.318 -10.091 1.00 92.19 87 GLU A C 1
ATOM 687 O O . GLU A 1 87 ? 5.249 -3.172 -9.796 1.00 92.19 87 GLU A O 1
ATOM 692 N N . TYR A 1 88 ? 3.364 -2.020 -9.335 1.00 94.56 88 TYR A N 1
ATOM 693 C CA . TYR A 1 88 ? 3.093 -2.629 -8.047 1.00 94.56 88 TYR A CA 1
ATOM 694 C C . TYR A 1 88 ? 1.718 -3.284 -8.072 1.00 94.56 88 TYR A C 1
ATOM 696 O O . TYR A 1 88 ? 0.739 -2.683 -8.529 1.00 94.56 88 TYR A O 1
ATOM 704 N N . LEU A 1 89 ? 1.653 -4.497 -7.539 1.00 95.06 89 LEU A N 1
ATOM 705 C CA . LEU A 1 89 ? 0.431 -5.265 -7.371 1.00 95.06 89 LEU A CA 1
ATOM 706 C C . LEU A 1 89 ? 0.363 -5.762 -5.928 1.00 95.06 89 LEU A C 1
ATOM 708 O O . LEU A 1 89 ? 1.288 -6.421 -5.456 1.00 95.06 89 LEU A O 1
ATOM 712 N N . ILE A 1 90 ? -0.714 -5.447 -5.217 1.00 96.06 90 ILE A N 1
ATOM 713 C CA . ILE A 1 90 ? -0.974 -6.008 -3.890 1.00 96.06 90 ILE A CA 1
ATOM 714 C C . ILE A 1 90 ? -1.656 -7.353 -4.096 1.00 96.06 90 ILE A C 1
ATOM 716 O O . ILE A 1 90 ? -2.779 -7.409 -4.597 1.00 96.06 90 ILE A O 1
ATOM 720 N N . LEU A 1 91 ? -0.941 -8.418 -3.742 1.00 97.06 91 LEU A N 1
ATOM 721 C CA . LEU A 1 91 ? -1.410 -9.793 -3.876 1.00 97.06 91 LEU A CA 1
ATOM 722 C C . LEU A 1 91 ? -2.290 -10.210 -2.696 1.00 97.06 91 LEU A C 1
ATOM 724 O O . LEU A 1 91 ? -3.222 -10.978 -2.889 1.00 97.06 91 LEU A O 1
ATOM 728 N N . GLU A 1 92 ? -1.961 -9.721 -1.501 1.00 97.31 92 GLU A N 1
ATOM 729 C CA . GLU A 1 92 ? -2.609 -10.089 -0.239 1.00 97.31 92 GLU A CA 1
ATOM 730 C C . GLU A 1 92 ? -2.491 -8.925 0.751 1.00 97.31 92 GLU A C 1
ATOM 732 O O . GLU A 1 92 ? -1.404 -8.343 0.887 1.00 97.31 92 GLU A O 1
ATOM 737 N N . VAL A 1 93 ? -3.584 -8.593 1.436 1.00 95.69 93 VAL A N 1
ATOM 738 C CA . VAL A 1 93 ? -3.626 -7.672 2.576 1.00 95.69 93 VAL A CA 1
ATOM 739 C C . VAL A 1 93 ? -3.613 -8.511 3.850 1.00 95.69 93 VAL A C 1
ATOM 741 O O . VAL A 1 93 ? -4.593 -9.154 4.200 1.00 95.69 93 VAL A O 1
ATOM 744 N N . ILE A 1 94 ? -2.473 -8.511 4.535 1.00 96.44 94 ILE A N 1
ATOM 745 C CA . ILE A 1 94 ? -2.204 -9.376 5.690 1.00 96.44 94 ILE A CA 1
ATOM 746 C C . ILE A 1 94 ? -2.750 -8.748 6.970 1.00 96.44 94 ILE A C 1
ATOM 748 O O . ILE A 1 94 ? -3.297 -9.440 7.822 1.00 96.44 94 ILE A O 1
ATOM 752 N N . GLU A 1 95 ? -2.574 -7.437 7.122 1.00 94.06 95 GLU A N 1
ATOM 753 C CA . GLU A 1 95 ? -2.972 -6.727 8.333 1.00 94.06 95 GLU A CA 1
ATOM 754 C C . GLU A 1 95 ? -3.380 -5.290 8.014 1.00 94.06 95 GLU A C 1
ATOM 756 O O . GLU A 1 95 ? -2.788 -4.627 7.157 1.00 94.06 95 GLU A O 1
ATOM 761 N N . HIS A 1 96 ? -4.379 -4.798 8.741 1.00 93.12 96 HIS A N 1
ATOM 762 C CA . HIS A 1 96 ? -4.814 -3.410 8.714 1.00 93.12 96 HIS A CA 1
ATOM 763 C C . HIS A 1 96 ? -4.544 -2.774 10.076 1.00 93.12 96 HIS A C 1
ATOM 765 O O . HIS A 1 96 ? -5.062 -3.210 11.101 1.00 93.12 96 HIS A O 1
ATOM 771 N N . LEU A 1 97 ? -3.710 -1.737 10.075 1.00 90.06 97 LEU A N 1
ATOM 772 C CA . LEU A 1 97 ? -3.276 -1.022 11.266 1.00 90.06 97 LEU A CA 1
ATOM 773 C C . LEU A 1 97 ? -3.853 0.395 11.253 1.00 90.06 97 LEU A C 1
ATOM 775 O O . LEU A 1 97 ? -3.566 1.184 10.350 1.00 90.06 97 LEU A O 1
ATOM 779 N N . SER A 1 98 ? -4.631 0.736 12.279 1.00 86.06 98 SER A N 1
ATOM 780 C CA . SER A 1 98 ? -5.071 2.116 12.506 1.00 86.06 98 SER A CA 1
ATOM 781 C C . SER A 1 98 ? -3.891 3.020 12.887 1.00 86.06 98 SER A C 1
ATOM 783 O O . SER A 1 98 ? -2.927 2.535 13.493 1.00 86.06 98 SER A O 1
ATOM 785 N N . PRO A 1 99 ? -3.946 4.335 12.596 1.00 78.44 99 PRO A N 1
ATOM 786 C CA . PRO A 1 99 ? -2.886 5.254 12.961 1.00 78.44 99 PRO A CA 1
ATOM 787 C C . PRO A 1 99 ? -2.652 5.223 14.476 1.00 78.44 99 PRO A C 1
ATOM 789 O O . PRO A 1 99 ? -3.610 5.112 15.256 1.00 78.44 99 PRO A O 1
ATOM 792 N N . PRO A 1 100 ? -1.388 5.345 14.919 1.00 71.75 100 PRO A N 1
ATOM 793 C CA . PRO A 1 100 ? -1.087 5.444 16.335 1.00 71.75 100 PRO A CA 1
ATOM 794 C C . PRO A 1 100 ? -1.838 6.641 16.919 1.00 71.75 100 PRO A C 1
ATOM 796 O O . PRO A 1 100 ? -1.690 7.776 16.462 1.00 71.75 100 PRO A O 1
ATOM 799 N N . LYS A 1 101 ? -2.669 6.392 17.935 1.00 73.31 101 LYS A N 1
ATOM 800 C CA . LYS A 1 101 ? -3.363 7.467 18.646 1.00 73.31 101 LYS A CA 1
ATOM 801 C C . LYS A 1 101 ? -2.312 8.332 19.331 1.00 73.31 101 LYS A C 1
ATOM 803 O O . LYS A 1 101 ? -1.570 7.842 20.181 1.00 73.31 101 LYS A O 1
ATOM 808 N N . GLN A 1 102 ? -2.262 9.615 18.984 1.00 65.75 102 GLN A N 1
ATOM 809 C CA . GLN A 1 102 ? -1.461 10.575 19.728 1.00 65.75 102 GLN A CA 1
ATOM 810 C C . GLN A 1 102 ? -2.033 10.671 21.147 1.00 65.75 102 GLN A C 1
ATOM 812 O O . GLN A 1 102 ? -3.136 11.177 21.352 1.00 65.75 102 GLN A O 1
ATOM 817 N N . VAL A 1 103 ? -1.305 10.138 22.126 1.00 72.69 103 VAL A N 1
ATOM 818 C CA . VAL A 1 103 ? -1.624 10.332 23.543 1.00 72.69 103 VAL A CA 1
ATOM 819 C C . VAL A 1 103 ? -1.217 11.755 23.936 1.00 72.69 103 VAL A C 1
ATOM 821 O O . VAL A 1 103 ? -0.095 12.161 23.617 1.00 72.69 103 VAL A O 1
ATOM 824 N N . PRO A 1 104 ? -2.090 12.532 24.602 1.00 69.25 104 PRO A N 1
ATOM 825 C CA . PRO A 1 104 ? -1.694 13.807 25.183 1.00 69.25 104 PRO A CA 1
ATOM 826 C C . PRO A 1 104 ? -0.552 13.579 26.174 1.00 69.25 104 PRO A C 1
ATOM 828 O O . PRO A 1 104 ? -0.638 12.691 27.022 1.00 69.25 104 PRO A O 1
ATOM 831 N N . LEU A 1 105 ? 0.510 14.376 26.070 1.00 72.25 105 LEU A N 1
ATOM 832 C CA . LEU A 1 105 ? 1.486 14.494 27.149 1.00 72.25 105 LEU A CA 1
ATOM 833 C C . LEU A 1 105 ? 0.775 15.244 28.286 1.00 72.25 105 LEU A C 1
ATOM 835 O O . LEU A 1 105 ? 0.417 16.408 28.103 1.00 72.25 105 LEU A O 1
ATOM 839 N N . LEU A 1 106 ? 0.474 14.538 29.382 1.00 66.88 106 LEU A N 1
ATOM 840 C CA . LEU A 1 106 ? -0.098 15.107 30.610 1.00 66.88 106 LEU A CA 1
ATOM 841 C C . LEU A 1 106 ? 0.957 15.884 31.402 1.00 66.88 106 LEU A C 1
ATOM 843 O O . LEU A 1 106 ? 2.126 15.434 31.410 1.00 66.88 106 LEU A O 1
#

Foldseek 3Di:
DDDPPDAPWDWPDKDKDKAKWWQDDDDLDAPFWGFTDRPPDTATEHEPAPVVNVCVVVVVDDDDHGKIWTFTKIWIWIQGPVGIDIYIYGDDGPDIGDPPDDDDPD

Mean predicted aligned error: 7.45 Å

Radius of gyration: 15.91 Å; Cα contacts (8 Å, |Δi|>4): 197; chains: 1; bounding box: 34×27×57 Å

Nearest PDB structures (foldseek):
  7ea9-assembly2_C  TM=5.792E-01  e=1.848E-01  Homo sapiens
  5hgq-assembly2_C  TM=4.696E-01  e=1.950E-01  Loa loa
  4dam-assembly1_B  TM=4.506E-01  e=1.199E-01  Streptomyces coelicolor
  4dam-assembly2_H  TM=4.369E-01  e=2.697E-01  Streptomyces coelicolor
  3m4q-assembly1_B  TM=4.652E-01  e=4.630E-01  Entamoeba histolytica

Solvent-accessible surface area (backbone atoms only — not comparable to full-atom values): 6432 Å² total; per-residue (Å²): 138,82,89,77,88,75,80,81,49,50,79,75,45,78,45,79,45,81,45,63,30,34,46,74,47,89,63,102,47,90,91,48,66,30,38,30,27,65,86,84,51,79,46,63,28,36,71,70,29,65,67,60,50,52,36,49,75,71,62,75,57,85,86,60,86,56,20,32,37,32,24,40,33,38,40,42,29,28,47,36,97,94,43,82,46,76,48,43,35,32,59,36,79,77,43,81,43,75,56,82,78,83,72,80,87,126

Secondary structure (DSSP, 8-state):
---------EEEEEEEEEEEEEEEE---STTSPEEEE-SSSEEEEEE--HHHHHHHHTT---PPTT-EEEEEEEEEEEEETTEEEEEEEEEEEEEEEPPPP-----